Protein AF-A0A8J6T953-F1 (afdb_monomer_lite)

InterPro domains:
  IPR005801 ADC synthase [G3DSA:3.60.120.10] (1-65)
  IPR005801 ADC synthase [SSF56322] (1-59)
  IPR015890 Chorismate-utilising enzyme, C-terminal [PF00425] (1-50)
  IPR019999 Anthranilate synthase component I-like [PTHR11236] (1-64)

Foldseek 3Di:
DWDQDPVRDTDDDDCALHWDADPNDTDHDFFFDDDPPDDPVVRVVVRVVSVVVSVVVVVVVVVVVVVD

Secondary structure 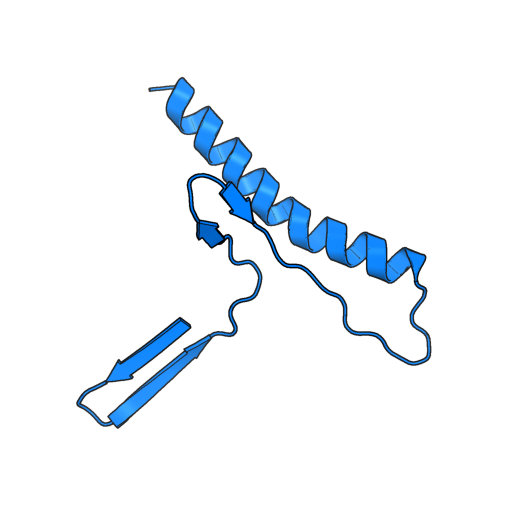(DSSP, 8-state):
-EEE-TTS-EEE----S-EEEETTEEEE-------TT--HHHHHHHHHHHHHHHHHHHHHHHHHHH--

pLDDT: mean 93.5, std 8.11, range [52.84, 98.19]

Radius of gyration: 16.96 Å; chains: 1; bounding box: 43×40×37 Å

Sequence (68 aa):
VGYFGFSGNIDFCITIRTISIVENKLSIQVGAGIVYDSSPRKEYQETLKKAAAMFKAIERSKNDSDDR

Organism: NCBI:txid2841693

Structure (mmCIF, N/CA/C/O backbone):
data_AF-A0A8J6T953-F1
#
_entry.id   AF-A0A8J6T953-F1
#
loop_
_atom_site.group_PDB
_atom_site.id
_atom_site.type_symbol
_atom_site.label_atom_id
_atom_site.label_alt_id
_atom_site.label_comp_id
_atom_site.label_asym_id
_atom_site.label_entity_id
_atom_site.label_seq_id
_atom_site.pdbx_PDB_ins_code
_atom_site.Cartn_x
_atom_site.Cartn_y
_atom_site.Cartn_z
_atom_site.occupancy
_atom_site.B_iso_or_equiv
_atom_site.auth_seq_id
_atom_site.auth_comp_id
_atom_site.auth_asym_id
_atom_site.auth_atom_id
_atom_site.pdbx_PDB_model_num
ATOM 1 N N . VAL A 1 1 ? -8.628 -6.477 2.526 1.00 91.19 1 VAL A N 1
ATOM 2 C CA . VAL A 1 1 ? -9.855 -5.949 3.178 1.00 91.19 1 VAL A CA 1
ATOM 3 C C . VAL A 1 1 ? -11.024 -6.310 2.283 1.00 91.19 1 VAL A C 1
ATOM 5 O O . VAL A 1 1 ? -10.830 -6.339 1.077 1.00 91.19 1 VAL A O 1
ATOM 8 N N . GLY A 1 2 ? -12.178 -6.670 2.829 1.00 95.12 2 GLY A N 1
ATOM 9 C CA . GLY A 1 2 ? -13.311 -7.139 2.029 1.00 95.12 2 GLY A CA 1
ATOM 10 C C . GLY A 1 2 ? -14.326 -7.892 2.876 1.00 95.12 2 GLY A C 1
ATOM 11 O O . GLY A 1 2 ? -14.216 -7.880 4.104 1.00 95.12 2 GLY A O 1
ATOM 12 N N . TYR A 1 3 ? -15.293 -8.537 2.228 1.00 97.06 3 TYR A N 1
ATOM 13 C CA . TYR A 1 3 ? -16.360 -9.266 2.908 1.00 97.06 3 TYR A CA 1
ATOM 14 C C . TYR A 1 3 ? -16.826 -10.507 2.135 1.00 97.06 3 TYR A C 1
ATOM 16 O O . TYR A 1 3 ? -16.685 -10.606 0.915 1.00 97.06 3 TYR A O 1
ATOM 24 N N . PHE A 1 4 ? -17.439 -11.428 2.881 1.00 97.00 4 PHE A N 1
ATOM 25 C CA . PHE A 1 4 ? -18.262 -12.516 2.359 1.00 97.00 4 PHE A CA 1
ATOM 26 C C . PHE A 1 4 ? -19.720 -12.235 2.730 1.00 97.00 4 PHE A C 1
ATOM 28 O O . PHE A 1 4 ? -20.033 -11.997 3.896 1.00 97.00 4 PHE A O 1
ATOM 35 N N . GLY A 1 5 ? -20.608 -12.229 1.744 1.00 96.25 5 GLY A N 1
ATOM 36 C CA . GLY A 1 5 ? -22.041 -12.038 1.928 1.00 96.25 5 GLY A CA 1
ATOM 37 C C . GLY A 1 5 ? -22.773 -13.367 2.084 1.00 96.25 5 GLY A C 1
ATOM 38 O O . GLY A 1 5 ? -22.449 -14.351 1.423 1.00 96.25 5 GLY A O 1
ATOM 39 N N . PHE A 1 6 ? -23.827 -13.385 2.902 1.00 94.38 6 PHE A N 1
ATOM 40 C CA . PHE A 1 6 ? -24.676 -14.570 3.101 1.00 94.38 6 PHE A CA 1
ATOM 41 C C . PHE A 1 6 ? -25.406 -15.033 1.828 1.00 94.38 6 PHE A C 1
ATOM 43 O O . PHE A 1 6 ? -25.846 -16.174 1.754 1.00 94.38 6 PHE A O 1
ATOM 50 N N . SER A 1 7 ? -25.502 -14.173 0.811 1.00 95.19 7 SER A N 1
ATOM 51 C CA . SER A 1 7 ? -26.023 -14.499 -0.521 1.00 95.19 7 SER A CA 1
ATOM 52 C C . SER A 1 7 ? -25.003 -15.192 -1.438 1.00 95.19 7 SER A C 1
ATOM 54 O O . SER A 1 7 ? -25.302 -15.420 -2.605 1.00 95.19 7 SER A O 1
ATOM 56 N N . GLY A 1 8 ? -23.791 -15.477 -0.948 1.00 94.50 8 GLY A N 1
ATOM 57 C CA . GLY A 1 8 ? -22.689 -16.040 -1.736 1.00 94.50 8 GLY A CA 1
ATOM 58 C C . GLY A 1 8 ? -21.834 -15.002 -2.471 1.00 94.50 8 GLY A C 1
ATOM 59 O O . GLY A 1 8 ? -20.888 -15.374 -3.158 1.00 94.50 8 GLY A O 1
ATOM 60 N N . ASN A 1 9 ? -22.131 -13.708 -2.317 1.00 96.69 9 ASN A N 1
ATOM 61 C CA . ASN A 1 9 ? -21.332 -12.635 -2.913 1.00 96.69 9 ASN A CA 1
ATOM 62 C C . ASN A 1 9 ? -20.026 -12.428 -2.149 1.00 96.69 9 ASN A C 1
ATOM 64 O O . ASN A 1 9 ? -19.989 -12.527 -0.924 1.00 96.69 9 ASN A O 1
ATOM 68 N N . ILE A 1 10 ? -18.963 -12.097 -2.874 1.00 97.69 10 ILE A N 1
ATOM 69 C CA . ILE A 1 10 ? -17.627 -11.910 -2.317 1.00 97.69 10 ILE A CA 1
ATOM 70 C C . ILE A 1 10 ? -16.995 -10.699 -2.993 1.00 97.69 10 ILE A C 1
ATOM 72 O O . ILE A 1 10 ? -17.003 -10.618 -4.220 1.00 97.69 10 ILE A O 1
ATOM 76 N N . ASP A 1 11 ? -16.429 -9.791 -2.200 1.00 97.44 11 ASP A N 1
ATOM 77 C CA . ASP A 1 11 ? -15.659 -8.662 -2.719 1.00 97.44 11 ASP A CA 1
ATOM 78 C C . ASP A 1 11 ? -14.459 -8.357 -1.818 1.00 97.44 11 ASP A C 1
ATOM 80 O O . ASP A 1 11 ? -14.567 -8.303 -0.588 1.00 97.44 11 ASP A O 1
ATOM 84 N N . PHE A 1 12 ? -13.303 -8.162 -2.447 1.00 97.69 12 PHE A N 1
ATOM 85 C CA . PHE A 1 12 ? -12.031 -7.918 -1.790 1.00 97.69 12 PHE A CA 1
ATOM 86 C C . PHE A 1 12 ? -11.221 -6.860 -2.520 1.00 97.69 12 PHE A C 1
ATOM 88 O O . PHE A 1 12 ? -11.111 -6.842 -3.743 1.00 97.69 12 PHE A O 1
ATOM 95 N N . CYS A 1 13 ? -10.529 -6.046 -1.730 1.00 97.25 13 CYS A N 1
ATOM 96 C CA . CYS A 1 13 ? -9.514 -5.131 -2.207 1.00 97.25 13 CYS A CA 1
ATOM 97 C C . CYS A 1 13 ? -8.128 -5.490 -1.659 1.00 97.25 13 CYS A C 1
ATOM 99 O O . CYS A 1 13 ? -7.957 -5.988 -0.533 1.00 97.25 13 CYS A O 1
ATOM 101 N N . ILE A 1 14 ? -7.122 -5.181 -2.476 1.00 96.75 14 ILE A N 1
ATOM 102 C CA . ILE A 1 14 ? -5.715 -5.252 -2.094 1.00 96.75 14 ILE A CA 1
ATOM 103 C C . ILE A 1 14 ? -5.442 -4.142 -1.074 1.00 96.75 14 ILE A C 1
ATOM 105 O O . ILE A 1 14 ? -5.807 -2.987 -1.287 1.00 96.75 14 ILE A O 1
ATOM 109 N N . THR A 1 15 ? -4.762 -4.473 0.021 1.00 95.94 15 THR A N 1
ATOM 110 C CA . THR A 1 15 ? -4.429 -3.542 1.112 1.00 95.94 15 THR A CA 1
ATOM 111 C C . THR A 1 15 ? -3.223 -2.658 0.782 1.00 95.94 15 THR A C 1
ATOM 113 O O . THR A 1 15 ? -2.235 -2.625 1.510 1.00 95.94 15 THR A O 1
ATOM 116 N N . ILE A 1 16 ? -3.290 -1.951 -0.345 1.00 95.19 16 ILE A N 1
ATOM 117 C CA . ILE A 1 16 ? -2.337 -0.901 -0.726 1.00 95.19 16 ILE A CA 1
ATOM 118 C C . ILE A 1 16 ? -2.892 0.474 -0.355 1.00 95.19 16 ILE A C 1
ATOM 120 O O . ILE A 1 16 ? -4.092 0.626 -0.136 1.00 95.19 16 ILE A O 1
ATOM 124 N N . ARG A 1 17 ? -2.017 1.487 -0.265 1.00 94.12 17 ARG A N 1
ATOM 125 C CA . ARG A 1 17 ? -2.388 2.844 0.192 1.00 94.12 17 ARG A CA 1
ATOM 126 C C . ARG A 1 17 ? -3.186 2.834 1.505 1.00 94.12 17 ARG A C 1
ATOM 128 O O . ARG A 1 17 ? -4.116 3.610 1.694 1.00 94.12 17 ARG A O 1
ATOM 135 N N . THR A 1 18 ? -2.831 1.909 2.386 1.00 95.62 18 THR A N 1
ATOM 136 C CA . THR A 1 18 ? -3.476 1.691 3.676 1.00 95.62 18 THR A CA 1
ATOM 137 C C . THR A 1 18 ? -2.502 2.098 4.773 1.00 95.62 18 THR A C 1
ATOM 139 O O . THR A 1 18 ? -1.309 1.808 4.686 1.00 95.62 18 THR A O 1
ATOM 142 N N . ILE A 1 19 ? -3.016 2.764 5.802 1.00 95.56 19 ILE A N 1
ATOM 143 C CA . ILE A 1 19 ? -2.263 3.126 7.000 1.00 95.56 19 ILE A CA 1
ATOM 144 C C . ILE A 1 19 ? -2.653 2.137 8.102 1.00 95.56 19 ILE A C 1
ATOM 146 O O . ILE A 1 19 ? -3.836 2.006 8.409 1.00 95.56 19 ILE A O 1
ATOM 150 N N . SER A 1 20 ? -1.681 1.444 8.697 1.00 95.38 20 SER A N 1
ATOM 151 C CA . SER A 1 20 ? -1.916 0.556 9.843 1.00 95.38 20 SER A CA 1
ATOM 152 C C . SER A 1 20 ? -1.487 1.234 11.139 1.00 95.38 20 SER A C 1
ATOM 154 O O . SER A 1 20 ? -0.392 1.798 11.200 1.00 95.38 20 SER A O 1
ATOM 156 N N . ILE A 1 21 ? -2.316 1.142 12.178 1.00 95.50 21 ILE A N 1
ATOM 157 C CA . ILE A 1 21 ? -2.030 1.694 13.504 1.00 95.50 21 ILE A CA 1
ATOM 158 C C . ILE A 1 21 ? -1.962 0.541 14.495 1.00 95.50 21 ILE A C 1
ATOM 160 O O . ILE A 1 21 ? -2.942 -0.177 14.674 1.00 95.50 21 ILE A O 1
ATOM 164 N N . VAL A 1 22 ? -0.808 0.369 15.132 1.00 96.88 22 VAL A N 1
ATOM 165 C CA . VAL A 1 22 ? -0.575 -0.658 16.154 1.00 96.88 22 VAL A CA 1
ATOM 166 C C . VAL A 1 22 ? 0.209 -0.013 17.286 1.00 96.88 22 VAL A C 1
ATOM 168 O O . VAL A 1 22 ? 1.187 0.677 17.018 1.00 96.88 22 VAL A O 1
ATOM 171 N N . GLU A 1 23 ? -0.228 -0.188 18.536 1.00 95.75 23 GLU A N 1
ATOM 172 C CA . GLU A 1 23 ? 0.456 0.367 19.723 1.00 95.75 23 GLU A CA 1
ATOM 173 C C . GLU A 1 23 ? 0.793 1.865 19.588 1.00 95.75 23 GLU A C 1
ATOM 175 O O . GLU A 1 23 ? 1.903 2.313 19.875 1.00 95.75 23 GLU A O 1
ATOM 180 N N . ASN A 1 24 ? -0.170 2.649 19.093 1.00 92.38 24 ASN A N 1
ATOM 181 C CA . ASN A 1 24 ? -0.020 4.086 18.849 1.00 92.38 24 ASN A CA 1
ATOM 182 C C . ASN A 1 24 ? 1.070 4.463 17.815 1.00 92.38 24 ASN A C 1
ATOM 184 O O . ASN A 1 24 ? 1.481 5.620 17.731 1.00 92.38 24 ASN A O 1
ATOM 188 N N . LYS A 1 25 ? 1.534 3.506 17.001 1.00 94.00 25 LYS A N 1
ATOM 189 C CA . LYS A 1 25 ? 2.461 3.729 15.885 1.00 94.00 25 LYS A CA 1
ATOM 190 C C . LYS A 1 25 ? 1.733 3.593 14.554 1.00 94.00 25 LYS A C 1
ATOM 192 O O . LYS A 1 25 ? 1.153 2.553 14.248 1.00 94.00 25 LYS A O 1
ATOM 197 N N . LEU A 1 26 ? 1.812 4.649 13.749 1.00 93.75 26 LEU A N 1
ATOM 198 C CA . LEU A 1 26 ? 1.365 4.666 12.358 1.00 93.75 26 LEU A CA 1
ATOM 199 C C . LEU A 1 26 ? 2.456 4.063 11.467 1.00 93.75 26 LEU A C 1
ATOM 201 O O . LEU A 1 26 ? 3.605 4.494 11.516 1.00 93.75 26 LEU A O 1
ATOM 205 N N . SER A 1 27 ? 2.093 3.087 10.641 1.00 95.00 27 SER A N 1
ATOM 206 C CA . SER A 1 27 ? 2.978 2.477 9.644 1.00 95.00 27 SER A CA 1
ATOM 207 C C . SER A 1 27 ? 2.351 2.543 8.256 1.00 95.00 27 SER A C 1
ATOM 209 O O . SER A 1 27 ? 1.144 2.359 8.090 1.00 95.00 27 SER A O 1
ATOM 211 N N . ILE A 1 28 ? 3.19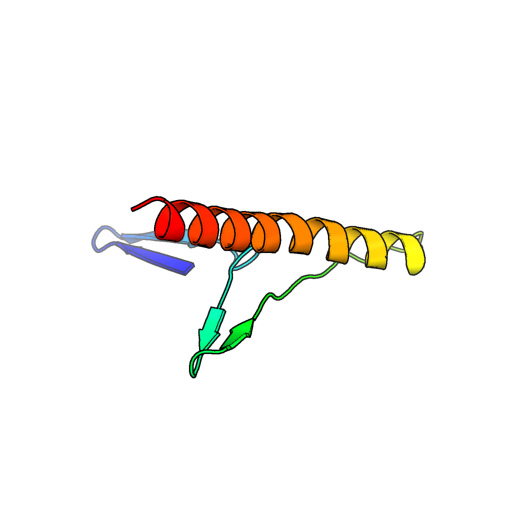0 2.817 7.257 1.00 95.75 28 ILE A N 1
ATOM 212 C CA . ILE A 1 28 ? 2.805 2.927 5.851 1.00 95.75 28 ILE A CA 1
ATOM 213 C C . ILE A 1 28 ? 3.722 2.016 5.042 1.00 95.75 28 ILE A C 1
ATOM 215 O O . ILE A 1 28 ? 4.928 2.245 4.976 1.00 95.75 28 ILE A O 1
ATOM 219 N N . GLN A 1 29 ? 3.145 1.008 4.392 1.00 96.12 29 GLN A N 1
ATOM 220 C CA . GLN A 1 29 ? 3.879 0.149 3.470 1.00 96.12 29 GLN A CA 1
ATOM 221 C C . GLN A 1 29 ? 3.731 0.662 2.035 1.00 96.12 29 GLN A C 1
ATOM 223 O O . GLN A 1 29 ? 2.625 0.904 1.546 1.00 96.12 29 GLN A O 1
ATOM 228 N N . VAL A 1 30 ? 4.860 0.796 1.341 1.00 96.62 30 VAL A N 1
ATOM 229 C CA . VAL A 1 30 ? 4.921 1.167 -0.076 1.00 96.62 30 VAL A CA 1
ATOM 230 C C . VAL A 1 30 ? 5.891 0.273 -0.828 1.00 96.62 30 VAL A C 1
ATOM 232 O O . VAL A 1 30 ? 6.797 -0.318 -0.248 1.00 96.62 30 VAL A O 1
ATOM 235 N N . GLY A 1 31 ? 5.695 0.191 -2.139 1.00 95.94 31 GLY A N 1
ATOM 236 C CA . GLY A 1 31 ? 6.532 -0.595 -3.029 1.00 95.94 31 GLY A CA 1
ATOM 237 C C . GLY A 1 31 ? 6.424 -0.120 -4.472 1.00 95.94 31 GLY A C 1
ATOM 238 O O . GLY A 1 31 ? 5.608 0.750 -4.812 1.00 95.94 31 GLY A O 1
ATOM 239 N N . ALA A 1 32 ? 7.261 -0.707 -5.312 1.00 96.94 32 ALA A N 1
ATOM 240 C CA . ALA A 1 32 ? 7.322 -0.474 -6.745 1.00 96.94 32 ALA A CA 1
ATOM 241 C C . ALA A 1 32 ? 7.381 -1.820 -7.475 1.00 96.94 32 ALA A C 1
ATOM 243 O O . ALA A 1 32 ? 7.851 -2.811 -6.912 1.00 96.94 32 ALA A O 1
ATOM 244 N N . GLY A 1 33 ? 6.857 -1.857 -8.698 1.00 96.88 33 GLY A N 1
ATOM 245 C CA . GLY A 1 33 ? 6.985 -3.024 -9.564 1.00 96.88 33 GLY A CA 1
ATOM 246 C C . GLY A 1 33 ? 8.307 -2.932 -10.311 1.00 96.88 33 GLY A C 1
ATOM 247 O O . GLY A 1 33 ? 8.503 -1.985 -11.059 1.00 96.88 33 GLY A O 1
ATOM 248 N N . ILE A 1 34 ? 9.206 -3.890 -10.097 1.00 97.81 34 ILE A N 1
ATOM 249 C CA . ILE A 1 34 ? 10.519 -3.896 -10.748 1.00 97.81 34 ILE A CA 1
ATOM 250 C C . ILE A 1 34 ? 10.433 -4.681 -12.054 1.00 97.81 34 ILE A C 1
ATOM 252 O O . ILE A 1 34 ? 10.014 -5.839 -12.059 1.00 97.81 34 ILE A O 1
ATOM 256 N N . VAL A 1 35 ? 10.859 -4.052 -13.144 1.00 97.75 35 VAL A N 1
ATOM 257 C CA . VAL A 1 35 ? 10.972 -4.649 -14.479 1.00 97.75 35 VAL A CA 1
ATOM 258 C C . VAL A 1 35 ? 12.414 -4.555 -14.983 1.00 97.75 35 VAL A C 1
ATOM 260 O O . VAL A 1 35 ? 13.279 -3.981 -14.323 1.00 97.75 35 VAL A O 1
ATOM 263 N N . TYR A 1 36 ? 12.697 -5.159 -16.139 1.00 97.69 36 TYR A N 1
ATOM 264 C CA . TYR A 1 36 ? 14.058 -5.283 -16.675 1.00 97.69 36 TYR A CA 1
ATOM 265 C C . TYR A 1 36 ? 14.794 -3.939 -16.811 1.00 97.69 36 TYR A C 1
ATOM 267 O O . TYR A 1 36 ? 15.984 -3.845 -16.523 1.00 97.69 36 TYR A O 1
ATOM 275 N N . ASP A 1 37 ? 14.083 -2.897 -17.223 1.00 97.44 37 ASP A N 1
ATOM 276 C CA . ASP A 1 37 ? 14.588 -1.549 -17.472 1.00 97.44 37 ASP A CA 1
ATOM 277 C C . ASP A 1 37 ? 14.370 -0.583 -16.292 1.00 97.44 37 ASP A C 1
ATOM 279 O O . ASP A 1 37 ? 14.637 0.620 -16.406 1.00 97.44 37 ASP A O 1
ATOM 283 N N . SER A 1 38 ? 13.918 -1.089 -15.139 1.00 97.50 38 SER A N 1
ATOM 284 C CA . SER A 1 38 ? 13.727 -0.273 -13.940 1.00 97.50 38 SER A CA 1
ATOM 285 C C . SER A 1 38 ? 15.039 0.369 -13.487 1.00 97.50 38 SER A C 1
ATOM 287 O O . SER A 1 38 ? 16.100 -0.251 -13.414 1.00 97.50 38 SER A O 1
ATOM 289 N N . SER A 1 39 ? 14.951 1.638 -13.094 1.00 98.19 39 SER A N 1
ATOM 290 C CA . SER A 1 39 ? 16.067 2.370 -12.496 1.00 98.19 39 SER A CA 1
ATOM 291 C C . SER A 1 39 ? 15.865 2.454 -10.983 1.00 98.19 39 SER A C 1
ATOM 293 O O . SER A 1 39 ? 14.890 3.084 -10.567 1.00 98.19 39 SER A O 1
ATOM 295 N N . PRO A 1 40 ? 16.794 1.949 -10.144 1.00 97.38 40 PRO A N 1
ATOM 296 C CA . PRO A 1 40 ? 16.631 1.950 -8.686 1.00 97.38 40 PRO A CA 1
ATOM 297 C C . PRO A 1 40 ? 16.247 3.318 -8.109 1.00 97.38 40 PRO A C 1
ATOM 299 O O . PRO A 1 40 ? 15.388 3.426 -7.236 1.00 97.38 40 PRO A O 1
ATOM 302 N N . ARG A 1 41 ? 16.833 4.393 -8.652 1.00 98.12 41 ARG A N 1
ATOM 303 C CA . ARG A 1 41 ? 16.545 5.766 -8.223 1.00 98.12 41 ARG A CA 1
ATOM 304 C C . ARG A 1 41 ? 15.127 6.217 -8.583 1.00 98.12 41 ARG A C 1
ATOM 306 O O . ARG A 1 41 ? 14.507 6.930 -7.797 1.00 98.12 41 ARG A O 1
ATOM 313 N N . LYS A 1 42 ? 14.617 5.833 -9.758 1.00 98.00 42 LYS A N 1
ATOM 314 C CA . LYS A 1 42 ? 13.253 6.180 -10.186 1.00 98.00 42 LYS A CA 1
ATOM 315 C C . LYS A 1 42 ? 12.216 5.429 -9.354 1.00 98.00 42 LYS A C 1
ATOM 317 O O . LYS A 1 42 ? 11.289 6.063 -8.860 1.00 98.00 42 LYS A O 1
ATOM 322 N N . GLU A 1 43 ? 12.429 4.134 -9.133 1.00 97.94 43 GLU A N 1
ATOM 323 C CA . GLU A 1 43 ? 11.518 3.292 -8.347 1.00 97.94 43 GLU A CA 1
ATOM 324 C C . GLU A 1 43 ? 11.441 3.753 -6.890 1.00 97.94 43 GLU A C 1
ATOM 326 O O . GLU A 1 43 ? 10.357 3.890 -6.329 1.00 97.94 43 GLU A O 1
ATOM 331 N N . TYR A 1 44 ? 12.583 4.102 -6.291 1.00 97.75 44 TYR A N 1
ATOM 332 C CA . TYR A 1 44 ? 12.608 4.700 -4.957 1.00 97.75 44 TYR A CA 1
ATOM 333 C C . TYR A 1 44 ? 11.823 6.020 -4.900 1.00 97.75 44 TYR A C 1
ATOM 335 O O . TYR A 1 44 ? 11.040 6.254 -3.982 1.00 97.75 44 TYR A O 1
ATOM 343 N N . GLN A 1 45 ? 11.962 6.885 -5.908 1.00 97.75 45 GLN A N 1
ATOM 344 C CA . GLN A 1 45 ? 11.178 8.119 -5.950 1.00 97.75 45 GLN A CA 1
ATOM 345 C C . GLN A 1 45 ? 9.673 7.842 -6.110 1.00 97.75 45 GLN A C 1
ATOM 347 O O . GLN A 1 45 ? 8.848 8.586 -5.576 1.00 97.75 45 GLN A O 1
ATOM 352 N N . GLU A 1 46 ? 9.296 6.792 -6.839 1.00 96.69 46 GLU A N 1
ATOM 353 C CA . GLU A 1 46 ? 7.907 6.361 -6.964 1.00 96.69 46 GLU A CA 1
ATOM 354 C C . GLU A 1 46 ? 7.333 5.884 -5.625 1.00 96.69 46 GLU A C 1
ATOM 356 O O . GLU A 1 46 ? 6.227 6.298 -5.261 1.00 96.69 46 GLU A O 1
ATOM 361 N N . THR A 1 47 ? 8.068 5.068 -4.860 1.00 97.00 47 THR A N 1
ATOM 362 C CA . THR A 1 47 ? 7.598 4.609 -3.543 1.00 97.00 47 THR A CA 1
ATOM 363 C C . THR A 1 47 ? 7.371 5.783 -2.593 1.00 97.00 47 THR A C 1
ATOM 365 O O . THR A 1 47 ? 6.319 5.851 -1.952 1.00 97.00 47 THR A O 1
ATOM 368 N N . LEU A 1 48 ? 8.278 6.768 -2.583 1.00 96.75 48 LEU A N 1
ATOM 369 C CA . LEU A 1 48 ? 8.113 8.008 -1.819 1.00 96.75 48 LEU A CA 1
ATOM 370 C C . LEU A 1 48 ? 6.875 8.801 -2.260 1.00 96.75 48 LEU A C 1
ATOM 372 O O . LEU A 1 48 ? 6.104 9.257 -1.417 1.00 96.75 48 LEU A O 1
ATOM 376 N N . LYS A 1 49 ? 6.629 8.930 -3.570 1.00 96.12 49 LYS A N 1
ATOM 377 C CA . LYS 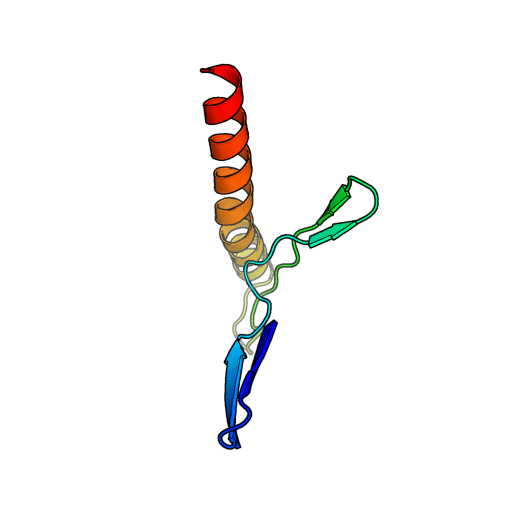A 1 49 ? 5.424 9.603 -4.092 1.00 96.12 49 LYS A CA 1
ATOM 378 C C . LYS A 1 49 ? 4.136 8.884 -3.6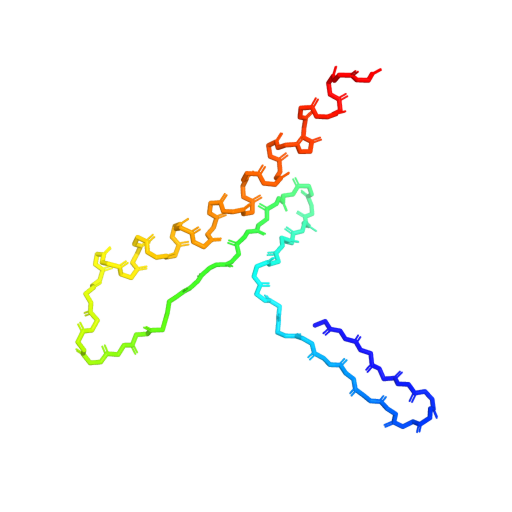84 1.00 96.12 49 LYS A C 1
ATOM 380 O O . LYS A 1 49 ? 3.163 9.544 -3.325 1.00 96.12 49 LYS A O 1
ATOM 385 N N . LYS A 1 50 ? 4.117 7.547 -3.705 1.00 95.56 50 LYS A N 1
ATOM 386 C CA . LYS A 1 50 ? 2.974 6.748 -3.227 1.00 95.56 50 LYS A CA 1
ATOM 387 C C . LYS A 1 50 ? 2.728 6.962 -1.731 1.00 95.56 50 LYS A C 1
ATOM 389 O O . LYS A 1 50 ? 1.569 7.049 -1.329 1.00 95.56 50 LYS A O 1
ATOM 394 N N . ALA A 1 51 ? 3.792 7.081 -0.933 1.00 96.00 51 ALA A N 1
ATOM 395 C CA . ALA A 1 51 ? 3.701 7.345 0.502 1.00 96.00 51 ALA A CA 1
ATOM 396 C C . ALA A 1 51 ? 3.200 8.767 0.808 1.00 96.00 51 ALA A C 1
ATOM 398 O O . ALA A 1 51 ? 2.360 8.952 1.687 1.00 96.00 51 ALA A O 1
ATOM 399 N N . ALA A 1 52 ? 3.672 9.766 0.053 1.00 95.75 52 ALA A N 1
ATOM 400 C CA . ALA A 1 52 ? 3.391 11.184 0.286 1.00 95.75 52 ALA A CA 1
ATOM 401 C C . ALA A 1 52 ? 1.890 11.512 0.345 1.00 95.75 52 ALA A C 1
ATOM 403 O O . ALA A 1 52 ? 1.468 12.333 1.156 1.00 95.75 52 ALA A O 1
ATOM 404 N N . ALA A 1 53 ? 1.067 10.844 -0.470 1.00 93.00 53 ALA A N 1
ATOM 405 C CA . ALA A 1 53 ? -0.382 11.038 -0.453 1.00 93.00 53 ALA A CA 1
ATOM 406 C C . ALA A 1 53 ? -1.014 10.686 0.907 1.00 93.00 53 ALA A C 1
ATOM 408 O O . ALA A 1 53 ? -1.898 11.397 1.379 1.00 93.00 53 ALA A O 1
ATOM 409 N N . MET A 1 54 ? -0.539 9.616 1.551 1.00 94.81 54 MET A N 1
ATOM 410 C CA . MET A 1 54 ? -1.024 9.188 2.866 1.00 94.81 54 MET A CA 1
ATOM 411 C C . MET A 1 54 ? -0.526 10.113 3.978 1.00 94.81 54 MET A C 1
ATOM 413 O O . MET A 1 54 ? -1.311 10.484 4.846 1.00 94.81 54 MET A O 1
ATOM 417 N N . PHE A 1 55 ? 0.735 10.557 3.921 1.00 94.06 55 PHE A N 1
ATOM 418 C CA . PHE A 1 55 ? 1.250 11.556 4.865 1.00 94.06 55 PHE A CA 1
ATOM 419 C C . PHE A 1 55 ? 0.450 12.860 4.812 1.00 94.06 55 PHE A C 1
ATOM 421 O O . PHE A 1 55 ? 0.010 13.349 5.849 1.00 94.06 55 PHE A O 1
ATOM 428 N N . LYS A 1 56 ? 0.154 13.361 3.608 1.00 94.50 56 LYS A N 1
ATOM 429 C CA . LYS A 1 56 ? -0.665 14.566 3.428 1.00 94.50 56 LYS A CA 1
ATOM 430 C C . LYS A 1 56 ? -2.081 14.413 4.000 1.00 94.50 56 LYS A C 1
ATOM 432 O O . LYS A 1 56 ? -2.642 15.376 4.517 1.00 94.50 56 LYS A O 1
ATOM 437 N N . ALA A 1 57 ? -2.669 13.218 3.916 1.00 93.31 57 ALA A N 1
ATOM 438 C CA . ALA A 1 57 ? -3.974 12.944 4.519 1.00 93.31 57 ALA A CA 1
ATOM 439 C C . ALA A 1 57 ? -3.923 13.023 6.056 1.00 93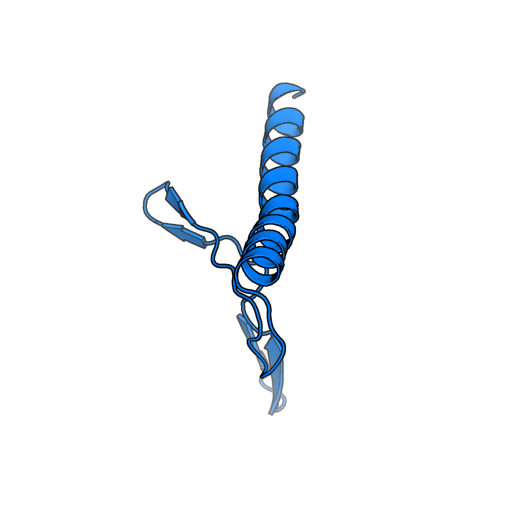.31 57 ALA A C 1
ATOM 441 O O . ALA A 1 57 ? -4.828 13.589 6.665 1.00 93.31 57 ALA A O 1
ATOM 442 N N . ILE A 1 58 ? -2.845 12.519 6.670 1.00 92.69 58 ILE A N 1
ATOM 443 C CA . ILE A 1 58 ? -2.621 12.618 8.121 1.00 92.69 58 ILE A CA 1
ATOM 444 C C . ILE A 1 58 ? -2.435 14.081 8.541 1.00 92.69 58 ILE A C 1
ATOM 446 O O . ILE A 1 58 ? -3.060 14.516 9.503 1.00 92.69 58 ILE A O 1
ATOM 450 N N . GLU A 1 59 ? -1.603 14.844 7.827 1.00 93.00 59 GLU A N 1
ATOM 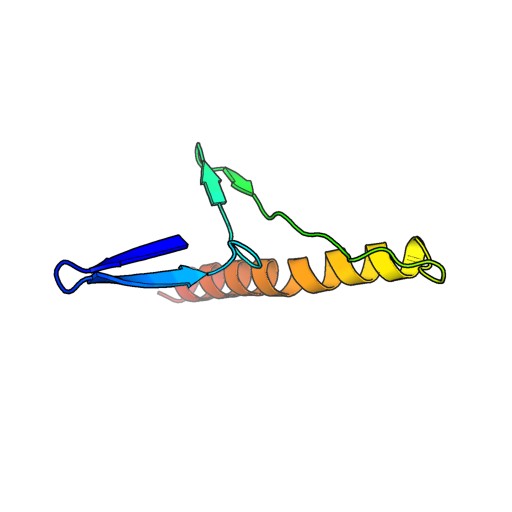451 C CA . GLU A 1 59 ? -1.375 16.269 8.110 1.00 93.00 59 GLU A CA 1
ATOM 452 C C . GLU A 1 59 ? -2.677 17.068 8.061 1.00 93.00 59 GLU A C 1
ATOM 454 O O . GLU A 1 59 ? -2.990 17.803 8.993 1.00 93.00 59 GLU A O 1
ATOM 459 N N . ARG A 1 60 ? -3.483 16.863 7.014 1.00 94.06 60 ARG A N 1
ATOM 460 C CA . ARG A 1 60 ? -4.785 17.523 6.893 1.00 94.06 60 ARG A CA 1
ATOM 461 C C . ARG A 1 60 ? -5.715 17.176 8.055 1.00 94.06 60 ARG A C 1
ATOM 463 O O . ARG A 1 60 ? -6.352 18.067 8.598 1.00 94.06 60 ARG A O 1
ATOM 470 N N . SER A 1 61 ? -5.756 15.907 8.462 1.00 91.56 61 SER A N 1
ATOM 471 C CA . SER A 1 61 ? -6.580 15.480 9.596 1.00 91.56 61 SER A CA 1
ATOM 472 C C . SER A 1 61 ? -6.163 16.126 10.918 1.00 91.56 61 SER A C 1
ATOM 474 O O . SER A 1 61 ? -7.027 16.295 11.770 1.00 91.56 61 SER A O 1
ATOM 476 N N . LYS A 1 62 ? -4.875 16.446 11.110 1.00 88.94 62 LYS A N 1
ATOM 477 C CA . LYS A 1 62 ? -4.390 17.133 12.318 1.00 88.94 62 LYS A CA 1
ATOM 478 C C . LYS A 1 62 ? -4.790 18.606 12.336 1.00 88.94 62 LYS A C 1
ATOM 480 O O . LYS A 1 62 ? -5.260 19.089 13.358 1.00 88.94 62 LYS A O 1
ATOM 485 N N . ASN A 1 63 ? -4.658 19.292 11.203 1.00 87.31 63 ASN A N 1
ATOM 486 C CA . ASN A 1 63 ? -5.027 20.705 11.108 1.00 87.31 63 ASN A CA 1
ATOM 487 C C . ASN A 1 63 ? -6.536 20.904 11.339 1.00 87.31 63 ASN A C 1
ATOM 489 O O . ASN A 1 63 ? -6.927 21.786 12.092 1.00 87.31 63 ASN A O 1
ATOM 493 N N . ASP A 1 64 ? -7.376 20.021 10.785 1.00 80.62 64 ASP A N 1
ATOM 494 C CA . ASP A 1 64 ? -8.833 20.063 10.991 1.00 80.62 64 ASP A CA 1
ATOM 495 C C . ASP A 1 64 ? -9.251 19.832 12.463 1.00 80.62 64 ASP A C 1
ATOM 497 O O . ASP A 1 64 ? -10.383 20.152 12.832 1.00 80.62 64 ASP A O 1
ATOM 501 N N . SER A 1 65 ? -8.383 19.232 13.289 1.00 72.69 65 SER A N 1
ATOM 502 C CA . SER A 1 65 ? -8.615 19.045 14.729 1.00 72.69 65 SER A CA 1
ATOM 503 C C . SER A 1 65 ? -8.092 20.185 15.605 1.00 72.69 65 SER A C 1
ATOM 505 O O . SER A 1 65 ? -8.619 20.336 16.698 1.00 72.69 65 SER A O 1
ATOM 507 N N . ASP A 1 66 ? -7.113 20.971 15.145 1.00 68.50 66 ASP A N 1
ATOM 508 C CA . ASP A 1 66 ? -6.638 22.175 15.854 1.00 68.50 66 ASP A CA 1
ATOM 509 C C . ASP A 1 66 ? -7.563 23.391 15.616 1.00 68.50 66 ASP A C 1
ATOM 511 O O . ASP A 1 66 ? -7.613 24.298 16.443 1.00 68.50 66 ASP A O 1
ATOM 515 N N . ASP A 1 67 ? -8.322 23.401 14.512 1.00 61.44 67 ASP A N 1
ATOM 516 C CA . ASP A 1 67 ? -9.302 24.450 14.172 1.00 61.44 67 ASP A CA 1
ATOM 517 C C . ASP A 1 67 ? -10.683 24.277 14.863 1.00 61.44 67 ASP A C 1
ATOM 519 O O . ASP A 1 67 ? -11.603 25.061 14.607 1.00 61.44 67 ASP A O 1
ATOM 523 N N . ARG A 1 68 ? -10.867 23.256 15.716 1.00 52.84 68 ARG A N 1
ATOM 524 C CA . ARG A 1 68 ? -12.105 23.002 16.488 1.00 52.84 68 ARG A CA 1
ATOM 525 C C . ARG A 1 68 ? -11.878 23.131 17.986 1.00 52.84 68 ARG A C 1
ATOM 527 O O . ARG A 1 68 ? -12.827 23.598 18.654 1.00 52.84 68 ARG A O 1
#